Protein AF-A0A965PGF6-F1 (afdb_monomer_lite)

Radius of gyration: 22.25 Å; chains: 1; bounding box: 48×24×61 Å

Structure (mmCIF, N/CA/C/O backbone):
data_AF-A0A965PGF6-F1
#
_entry.id   AF-A0A965PGF6-F1
#
loop_
_atom_site.group_PDB
_atom_site.id
_atom_site.type_symbol
_atom_site.label_atom_id
_atom_site.label_alt_id
_atom_site.label_comp_id
_atom_site.label_asym_id
_atom_site.label_entity_id
_atom_site.label_seq_id
_atom_site.pdbx_PDB_ins_code
_atom_site.Cartn_x
_atom_site.Cartn_y
_atom_site.Cartn_z
_atom_site.occupancy
_atom_site.B_iso_or_equiv
_atom_site.auth_seq_id
_atom_site.auth_comp_id
_atom_site.auth_asym_id
_atom_site.auth_atom_id
_atom_site.pdbx_PDB_model_num
ATOM 1 N N . MET A 1 1 ? 31.268 -11.606 -33.520 1.00 50.69 1 MET A N 1
ATOM 2 C CA . MET A 1 1 ? 31.196 -11.382 -32.056 1.00 50.69 1 MET A CA 1
ATOM 3 C C . MET A 1 1 ? 29.767 -10.968 -31.640 1.00 50.69 1 MET A C 1
ATOM 5 O O . MET A 1 1 ? 29.591 -9.935 -31.020 1.00 50.69 1 MET A O 1
ATOM 9 N N . LEU A 1 2 ? 28.729 -11.760 -31.969 1.00 56.94 2 LEU A N 1
ATOM 10 C CA . LEU A 1 2 ? 27.308 -11.325 -31.970 1.00 56.94 2 LEU A CA 1
ATOM 11 C C . LEU A 1 2 ? 26.363 -12.212 -31.118 1.00 56.94 2 LEU A C 1
ATOM 13 O O . LEU A 1 2 ? 25.246 -12.505 -31.520 1.00 56.94 2 LEU A O 1
ATOM 17 N N . ARG A 1 3 ? 26.794 -12.692 -29.942 1.00 54.09 3 ARG A N 1
ATOM 18 C CA . ARG A 1 3 ? 25.999 -13.663 -29.147 1.00 54.09 3 ARG A CA 1
ATOM 19 C C . ARG A 1 3 ? 25.559 -13.202 -27.751 1.00 54.09 3 ARG A C 1
ATOM 21 O O . ARG A 1 3 ? 25.037 -14.017 -27.003 1.00 54.09 3 ARG A O 1
ATOM 28 N N . ARG A 1 4 ? 25.761 -11.930 -27.374 1.00 56.44 4 ARG A N 1
ATOM 29 C CA . ARG A 1 4 ? 25.425 -11.433 -26.017 1.00 56.44 4 ARG A CA 1
ATOM 30 C C . ARG A 1 4 ? 24.123 -10.630 -25.905 1.00 56.44 4 ARG A C 1
ATOM 32 O O . ARG A 1 4 ? 23.695 -10.379 -24.785 1.00 56.44 4 ARG A O 1
ATOM 39 N N . THR A 1 5 ? 23.490 -10.238 -27.009 1.00 57.66 5 THR A N 1
ATOM 40 C CA . THR A 1 5 ? 22.306 -9.357 -26.960 1.00 57.66 5 THR A CA 1
ATOM 41 C C . THR A 1 5 ? 21.043 -10.098 -26.507 1.00 57.66 5 THR A C 1
ATOM 43 O O . THR A 1 5 ? 20.312 -9.590 -25.665 1.00 57.66 5 THR A O 1
ATOM 46 N N . GLY A 1 6 ? 20.829 -11.342 -26.961 1.00 57.75 6 GLY A N 1
ATOM 47 C CA . GLY A 1 6 ? 19.637 -12.128 -26.600 1.00 57.75 6 GLY A CA 1
ATOM 48 C C . GLY A 1 6 ? 19.513 -12.438 -25.102 1.00 57.75 6 GLY A C 1
ATOM 49 O O . GLY A 1 6 ? 18.427 -12.340 -24.544 1.00 57.75 6 GLY A O 1
ATOM 50 N N . ALA A 1 7 ? 20.632 -12.716 -24.424 1.00 58.22 7 ALA A N 1
ATOM 51 C CA . ALA A 1 7 ? 20.630 -13.002 -22.987 1.00 58.22 7 ALA A CA 1
ATOM 52 C C . ALA A 1 7 ? 20.317 -11.763 -22.128 1.00 58.22 7 ALA A C 1
ATOM 54 O O . ALA A 1 7 ? 19.744 -11.894 -21.049 1.00 58.22 7 ALA A O 1
ATOM 55 N N . LYS A 1 8 ? 20.671 -10.552 -22.587 1.00 58.78 8 LYS A N 1
ATOM 56 C CA . LYS A 1 8 ? 20.321 -9.312 -21.875 1.00 58.78 8 LYS A CA 1
ATOM 57 C C . LYS A 1 8 ? 18.818 -9.032 -21.930 1.00 58.78 8 LYS A C 1
ATOM 59 O O . LYS A 1 8 ? 18.239 -8.715 -20.900 1.00 58.78 8 LYS A O 1
ATOM 64 N N . LEU A 1 9 ? 18.194 -9.237 -23.093 1.00 57.91 9 LEU A N 1
ATOM 65 C CA . LEU A 1 9 ? 16.751 -9.043 -23.275 1.00 57.91 9 LEU A CA 1
ATOM 66 C C . LEU A 1 9 ? 15.924 -9.995 -22.395 1.00 57.91 9 LEU A C 1
ATOM 68 O O . LEU A 1 9 ? 14.908 -9.589 -21.841 1.00 57.91 9 LEU A O 1
ATOM 72 N N . GLU A 1 10 ? 16.376 -11.240 -22.213 1.00 66.50 10 GLU A N 1
ATOM 73 C CA . GLU A 1 10 ? 15.731 -12.202 -21.307 1.00 66.50 10 GLU A CA 1
ATOM 74 C C . GLU A 1 10 ? 15.816 -11.761 -19.833 1.00 66.50 10 GLU A C 1
ATOM 76 O O . GLU A 1 10 ? 14.823 -11.820 -19.105 1.00 66.50 10 GLU A O 1
ATOM 81 N N . ASN A 1 11 ? 16.976 -11.248 -19.404 1.00 71.25 11 ASN A N 1
ATOM 82 C CA . ASN A 1 11 ? 17.161 -10.736 -18.044 1.00 71.25 11 ASN A CA 1
ATOM 83 C C . ASN A 1 11 ? 16.325 -9.474 -17.780 1.00 71.25 11 ASN A C 1
ATOM 85 O O . ASN A 1 11 ? 15.702 -9.370 -16.723 1.00 71.25 11 ASN A O 1
ATOM 89 N N . ASP A 1 12 ? 16.250 -8.546 -18.737 1.00 70.94 12 ASP A N 1
ATOM 90 C CA . ASP A 1 12 ? 15.410 -7.350 -18.609 1.00 70.94 12 ASP A CA 1
ATOM 91 C C . ASP A 1 12 ? 13.916 -7.702 -18.556 1.00 70.94 12 ASP A C 1
ATOM 93 O O . ASP A 1 12 ? 13.172 -7.118 -17.767 1.00 70.94 12 ASP A O 1
ATOM 97 N N . GLN A 1 13 ? 13.467 -8.713 -19.310 1.00 70.38 13 GLN A N 1
ATOM 98 C CA . GLN A 1 13 ? 12.089 -9.204 -19.216 1.00 70.38 13 GLN A CA 1
ATOM 99 C C . GLN A 1 13 ? 11.777 -9.849 -17.858 1.00 70.38 13 GLN A C 1
ATOM 101 O O . GLN A 1 13 ? 10.691 -9.622 -17.315 1.00 70.38 13 GLN A O 1
ATOM 106 N N . LEU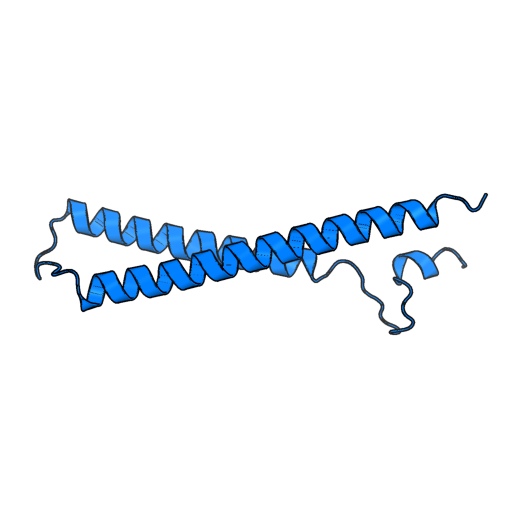 A 1 14 ? 12.704 -10.629 -17.286 1.00 76.50 14 LEU A N 1
ATOM 107 C CA . LEU A 1 14 ? 12.548 -11.182 -15.934 1.00 76.50 14 LEU A CA 1
ATOM 108 C C . LEU A 1 14 ? 12.460 -10.069 -14.884 1.00 76.50 14 LEU A C 1
ATOM 110 O O . LEU A 1 14 ? 11.555 -10.081 -14.047 1.00 76.50 14 LEU A O 1
ATOM 114 N N . HIS A 1 15 ? 13.362 -9.087 -14.955 1.00 77.00 15 HIS A N 1
ATOM 115 C CA . HIS A 1 15 ? 13.365 -7.939 -14.051 1.00 77.00 15 HIS A CA 1
ATOM 116 C C . HIS A 1 15 ? 12.075 -7.116 -14.162 1.00 77.00 15 HIS A C 1
ATOM 118 O O . HIS A 1 15 ? 11.478 -6.783 -13.137 1.00 77.00 15 HIS A O 1
ATOM 124 N N . ALA A 1 16 ? 11.591 -6.853 -15.379 1.00 80.06 16 ALA A N 1
ATOM 125 C CA . AL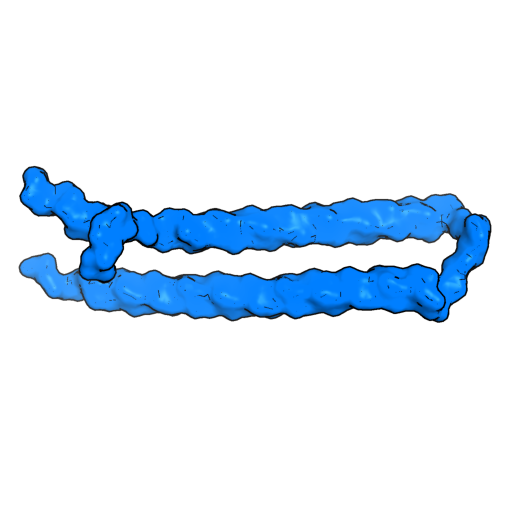A A 1 16 ? 10.345 -6.124 -15.601 1.00 80.06 16 ALA A CA 1
ATOM 126 C C . ALA A 1 16 ? 9.135 -6.844 -14.981 1.00 80.06 16 ALA A C 1
ATOM 128 O O . ALA A 1 16 ? 8.345 -6.230 -14.264 1.00 80.06 16 ALA A O 1
ATOM 129 N N . ARG A 1 17 ? 9.008 -8.163 -15.186 1.00 82.44 17 ARG A N 1
ATOM 130 C CA . ARG A 1 17 ? 7.913 -8.959 -14.598 1.00 82.44 17 ARG A CA 1
ATOM 131 C C . ARG A 1 17 ? 7.977 -8.998 -13.073 1.00 82.44 17 ARG A C 1
ATOM 133 O O . ARG A 1 17 ? 6.930 -8.944 -12.426 1.00 82.44 17 ARG A O 1
ATOM 140 N N . LEU A 1 18 ? 9.179 -9.057 -12.499 1.00 83.81 18 LEU A N 1
ATOM 141 C CA . LEU A 1 18 ? 9.377 -9.014 -11.051 1.00 83.81 18 LEU A CA 1
ATOM 142 C C . LEU A 1 18 ? 8.886 -7.682 -10.469 1.00 83.81 18 LEU A C 1
ATOM 144 O O . LEU A 1 18 ? 8.085 -7.678 -9.538 1.00 83.81 18 LEU A O 1
ATOM 148 N N . ILE A 1 19 ? 9.305 -6.559 -11.054 1.00 80.56 19 ILE A N 1
ATOM 149 C CA . ILE A 1 19 ? 8.920 -5.214 -10.601 1.00 80.56 19 ILE A CA 1
ATOM 150 C C . ILE A 1 19 ? 7.411 -4.990 -10.722 1.00 80.56 19 ILE A C 1
ATOM 152 O O . ILE A 1 19 ? 6.798 -4.464 -9.796 1.00 80.56 19 ILE A O 1
ATOM 156 N N . VAL A 1 20 ? 6.797 -5.425 -11.825 1.00 82.44 20 VAL A N 1
ATOM 157 C CA . VAL A 1 20 ? 5.341 -5.326 -12.014 1.00 82.44 20 VAL A CA 1
ATOM 158 C C . VAL A 1 20 ? 4.597 -6.166 -10.974 1.00 82.44 20 VAL A C 1
ATOM 160 O O . VAL A 1 20 ? 3.644 -5.682 -10.367 1.00 82.44 20 VAL A O 1
ATOM 163 N N . SER A 1 21 ? 5.059 -7.391 -10.705 1.00 83.69 21 SER A N 1
ATOM 164 C CA . SER A 1 21 ? 4.454 -8.266 -9.689 1.00 83.69 21 SER A CA 1
ATOM 165 C C . SER A 1 21 ? 4.547 -7.659 -8.286 1.00 83.69 21 SER A C 1
ATOM 167 O O . SER A 1 21 ? 3.561 -7.647 -7.549 1.00 83.69 21 SER A O 1
ATOM 169 N N . VAL A 1 22 ? 5.706 -7.093 -7.931 1.00 84.06 22 VAL A N 1
ATOM 170 C CA . VAL A 1 22 ? 5.907 -6.388 -6.656 1.00 84.06 22 VAL A CA 1
ATOM 171 C C . VAL A 1 22 ? 5.015 -5.149 -6.577 1.00 84.06 22 VAL A C 1
ATOM 173 O O . VAL A 1 22 ? 4.367 -4.937 -5.556 1.00 84.06 22 VAL A O 1
ATOM 176 N N . GLY A 1 23 ? 4.907 -4.371 -7.657 1.00 83.50 23 GLY A N 1
ATOM 177 C CA . GLY A 1 23 ? 4.023 -3.208 -7.724 1.00 83.50 23 GLY A CA 1
ATOM 178 C C . GLY A 1 23 ? 2.553 -3.564 -7.482 1.00 83.50 23 GLY A C 1
ATOM 179 O O . GLY A 1 23 ? 1.886 -2.892 -6.700 1.00 83.50 23 GLY A O 1
ATOM 180 N N . ILE A 1 24 ? 2.061 -4.653 -8.081 1.00 85.88 24 ILE A N 1
ATOM 181 C CA . ILE A 1 24 ? 0.676 -5.120 -7.902 1.00 85.88 24 ILE A CA 1
ATOM 182 C C . ILE A 1 24 ? 0.421 -5.562 -6.455 1.00 85.88 24 ILE A C 1
ATOM 184 O O . ILE A 1 24 ? -0.540 -5.102 -5.840 1.00 85.88 24 ILE A O 1
ATOM 188 N N . ILE A 1 25 ? 1.280 -6.416 -5.886 1.00 87.88 25 ILE A N 1
ATOM 189 C CA . ILE A 1 25 ? 1.126 -6.906 -4.501 1.00 87.88 25 ILE A CA 1
ATOM 190 C C . ILE A 1 25 ? 1.137 -5.740 -3.508 1.00 87.88 25 ILE A C 1
ATOM 192 O O . ILE A 1 25 ? 0.368 -5.713 -2.544 1.00 87.88 25 ILE A O 1
ATOM 196 N N . MET A 1 26 ? 1.982 -4.748 -3.760 1.00 81.81 26 MET A N 1
ATOM 197 C CA . MET A 1 26 ? 2.112 -3.592 -2.890 1.00 81.81 26 MET A CA 1
ATOM 198 C C . MET A 1 26 ? 0.951 -2.603 -3.041 1.00 81.81 26 MET A C 1
ATOM 200 O O . MET A 1 26 ? 0.484 -2.070 -2.038 1.00 81.81 26 MET A O 1
ATOM 204 N N . ALA A 1 27 ? 0.413 -2.419 -4.252 1.00 83.69 27 ALA A N 1
ATOM 205 C CA . ALA A 1 27 ? -0.813 -1.650 -4.468 1.00 83.69 27 ALA A CA 1
ATOM 206 C C . ALA A 1 27 ? -2.018 -2.289 -3.758 1.00 83.69 27 ALA A C 1
ATOM 208 O O . ALA A 1 27 ? -2.807 -1.588 -3.126 1.00 83.69 27 ALA A O 1
ATOM 209 N N . VAL A 1 28 ? -2.129 -3.622 -3.800 1.00 90.06 28 VAL A N 1
ATOM 210 C CA . VAL A 1 28 ? -3.158 -4.367 -3.056 1.00 90.06 28 VAL A CA 1
ATOM 211 C C . VAL A 1 28 ? -2.966 -4.202 -1.549 1.00 90.06 28 VAL A C 1
ATOM 213 O O . VAL A 1 28 ? -3.926 -3.902 -0.845 1.00 90.06 28 VAL A O 1
ATOM 216 N N . THR A 1 29 ? -1.732 -4.325 -1.053 1.00 86.62 29 THR A N 1
ATOM 217 C CA . THR A 1 29 ? -1.408 -4.106 0.368 1.00 86.62 29 THR A CA 1
ATOM 218 C C . THR A 1 29 ? -1.801 -2.700 0.822 1.00 86.62 29 THR A C 1
ATOM 220 O O . THR A 1 29 ? -2.425 -2.547 1.869 1.00 86.62 29 THR A O 1
ATOM 223 N N . PHE A 1 30 ? -1.507 -1.677 0.015 1.00 83.50 30 PHE A N 1
ATOM 224 C CA . PHE A 1 30 ? -1.889 -0.297 0.306 1.00 83.50 30 PHE A CA 1
ATOM 225 C C . PHE A 1 30 ? -3.411 -0.100 0.301 1.00 83.50 30 PHE A C 1
ATOM 227 O O . PHE A 1 30 ? -3.955 0.510 1.218 1.00 83.50 30 PHE A O 1
ATOM 234 N N . ALA A 1 31 ? -4.123 -0.662 -0.679 1.00 87.56 31 ALA A N 1
ATOM 235 C CA . ALA A 1 31 ? -5.582 -0.588 -0.727 1.00 87.56 31 ALA A CA 1
ATOM 236 C C . ALA A 1 31 ? -6.229 -1.253 0.500 1.00 87.56 31 ALA A C 1
ATOM 238 O O . ALA A 1 31 ? -7.113 -0.667 1.124 1.00 87.56 31 ALA A O 1
ATOM 239 N N . ILE A 1 32 ? -5.748 -2.439 0.891 1.00 90.12 32 ILE A N 1
ATOM 240 C CA . ILE A 1 32 ? -6.193 -3.133 2.108 1.00 90.12 32 ILE A CA 1
ATOM 241 C C . ILE A 1 32 ? -5.878 -2.295 3.349 1.00 90.12 32 ILE A C 1
ATOM 243 O O . ILE A 1 32 ? -6.713 -2.212 4.243 1.00 90.12 32 ILE A O 1
ATOM 247 N N . MET A 1 33 ? -4.717 -1.640 3.399 1.00 86.19 33 MET A N 1
ATOM 248 C CA . MET A 1 33 ? -4.346 -0.763 4.507 1.00 86.19 33 MET A CA 1
ATOM 249 C C . MET A 1 33 ? -5.302 0.427 4.642 1.00 86.19 33 MET A C 1
ATOM 251 O O . MET A 1 33 ? -5.803 0.676 5.734 1.00 86.19 33 MET A O 1
ATOM 255 N N . VAL A 1 34 ? -5.601 1.133 3.547 1.00 84.88 34 VAL A N 1
ATOM 256 C CA . VAL A 1 34 ? -6.534 2.273 3.551 1.00 84.88 34 VAL A CA 1
ATOM 257 C C . VAL A 1 34 ? -7.933 1.825 3.968 1.00 84.88 34 VAL A C 1
ATOM 259 O O . VAL A 1 34 ? -8.549 2.452 4.827 1.00 84.88 34 VAL A O 1
ATOM 262 N N . VAL A 1 35 ? -8.424 0.713 3.416 1.00 89.06 35 VAL A N 1
ATOM 263 C CA . VAL A 1 35 ? -9.725 0.147 3.799 1.00 89.06 35 VAL A CA 1
ATOM 264 C C . VAL A 1 35 ? -9.722 -0.303 5.260 1.00 89.06 35 VAL A C 1
ATOM 266 O O . VAL A 1 35 ? -10.699 -0.061 5.957 1.00 89.06 35 VAL A O 1
ATOM 269 N N . GLY A 1 36 ? -8.633 -0.897 5.752 1.00 87.00 36 GLY A N 1
ATOM 270 C CA . GLY A 1 36 ? -8.476 -1.311 7.146 1.00 87.00 36 GLY A CA 1
ATOM 271 C C . GLY A 1 36 ? -8.465 -0.133 8.119 1.00 87.00 36 GLY A C 1
ATOM 272 O O . GLY A 1 36 ? -9.106 -0.206 9.163 1.00 87.00 36 GLY A O 1
ATOM 273 N N . LEU A 1 37 ? -7.813 0.976 7.758 1.00 80.75 37 LEU A N 1
ATOM 274 C CA . LEU A 1 37 ? -7.836 2.216 8.538 1.00 80.75 37 LEU A CA 1
ATOM 275 C C . LEU A 1 37 ? -9.230 2.856 8.539 1.00 80.75 37 LEU A C 1
ATOM 277 O O . LEU A 1 37 ? -9.730 3.224 9.600 1.00 80.75 37 LEU A O 1
ATOM 281 N N . LEU A 1 38 ? -9.889 2.941 7.378 1.00 85.69 38 LEU A N 1
ATOM 282 C CA . LEU A 1 38 ? -11.260 3.454 7.274 1.00 85.69 38 LEU A CA 1
ATOM 283 C C . LEU A 1 38 ? -12.252 2.582 8.044 1.00 85.69 38 LEU A C 1
ATOM 285 O O . LEU A 1 38 ? -13.108 3.105 8.750 1.00 85.69 38 LEU A O 1
ATOM 289 N N . TYR A 1 39 ? -12.121 1.260 7.945 1.00 86.12 39 TYR A N 1
ATOM 290 C CA . TYR A 1 39 ? -12.931 0.310 8.698 1.00 86.12 39 TYR A CA 1
ATOM 291 C C . TYR A 1 39 ? -12.675 0.434 10.203 1.00 86.12 39 TYR A C 1
ATOM 293 O O . TYR A 1 39 ? -13.624 0.457 10.982 1.00 86.12 39 TYR A O 1
ATOM 301 N N . GLY A 1 40 ? -11.410 0.584 10.605 1.00 81.44 40 GLY A N 1
ATOM 302 C CA . GLY A 1 40 ? -11.019 0.884 11.977 1.00 81.44 40 GLY A CA 1
ATOM 303 C C . GLY A 1 40 ? -11.729 2.129 12.501 1.00 81.44 40 GLY A C 1
ATOM 304 O O . GLY A 1 40 ? -12.411 2.062 13.510 1.00 81.44 40 GLY A O 1
ATOM 305 N N . MET A 1 41 ? -11.668 3.249 11.785 1.00 74.19 41 MET A N 1
ATOM 306 C CA . MET A 1 41 ? -12.309 4.480 12.261 1.00 74.19 41 MET A CA 1
ATOM 307 C C . MET A 1 41 ? -13.844 4.464 12.187 1.00 74.19 41 MET A C 1
ATOM 309 O O . MET A 1 41 ? -14.487 5.128 12.995 1.00 74.19 41 MET A O 1
ATOM 313 N N . LEU A 1 42 ? -14.443 3.746 11.230 1.00 83.94 42 LEU A N 1
ATOM 314 C CA . LEU A 1 42 ? -15.903 3.710 11.055 1.00 83.94 42 LEU A CA 1
ATOM 315 C C . LEU A 1 42 ? -16.610 2.683 11.947 1.00 83.94 42 LEU A C 1
ATOM 317 O O . LEU A 1 42 ? -17.756 2.913 12.326 1.00 83.94 42 LEU A O 1
ATOM 321 N N . PHE A 1 43 ? -15.968 1.553 12.251 1.00 80.88 43 PHE A N 1
ATOM 322 C CA . PHE A 1 43 ? -16.609 0.418 12.926 1.00 80.88 43 PHE A CA 1
ATOM 323 C C . PHE A 1 43 ? -15.908 -0.025 14.212 1.00 80.88 43 PHE A C 1
ATOM 325 O O . PHE A 1 43 ? -16.517 -0.750 15.000 1.00 80.88 43 PHE A O 1
ATOM 332 N N . VAL A 1 44 ? -14.661 0.390 14.462 1.00 82.06 44 VAL A N 1
ATOM 333 C CA . VAL A 1 44 ? -14.018 0.171 15.763 1.00 82.06 44 VAL A CA 1
ATOM 334 C C . VAL A 1 44 ? -14.292 1.389 16.632 1.00 82.06 44 VAL A C 1
ATOM 336 O O . VAL A 1 44 ? -13.851 2.497 16.344 1.00 82.06 44 VAL A O 1
ATOM 339 N N . ASN A 1 45 ? -15.033 1.173 17.719 1.00 65.00 45 ASN A N 1
ATOM 340 C CA . ASN A 1 45 ? -15.278 2.191 18.732 1.00 65.00 45 ASN A CA 1
ATOM 341 C C . ASN A 1 45 ? -13.950 2.605 19.380 1.00 65.00 45 ASN A C 1
ATOM 343 O O . ASN A 1 45 ? -13.489 1.976 20.332 1.00 65.00 45 ASN A O 1
ATOM 347 N N . MET A 1 46 ? -13.347 3.681 18.879 1.00 64.25 46 MET A N 1
ATOM 348 C CA . MET A 1 46 ? -12.318 4.397 19.619 1.00 64.25 46 MET A CA 1
ATOM 349 C C . MET A 1 46 ? -13.006 5.247 20.699 1.00 64.25 46 MET A C 1
ATOM 351 O O . MET A 1 46 ? -13.910 6.022 20.375 1.00 64.25 46 MET A O 1
ATOM 355 N N . PRO A 1 47 ? -12.645 5.097 21.986 1.00 74.81 47 PRO A N 1
ATOM 356 C CA . PRO A 1 47 ? -13.119 6.004 23.025 1.00 74.81 47 PRO A CA 1
ATOM 357 C C . PRO A 1 47 ? -12.676 7.439 22.697 1.00 74.81 47 PRO A C 1
ATOM 359 O O . PRO A 1 47 ? -11.575 7.649 22.195 1.00 74.81 47 PRO A O 1
ATOM 362 N N . ALA A 1 48 ? -13.536 8.427 22.972 1.00 71.31 48 ALA A N 1
ATOM 363 C CA . ALA A 1 48 ? -13.256 9.840 22.679 1.00 71.31 48 ALA A CA 1
ATOM 364 C C . ALA A 1 48 ? -12.014 10.370 23.423 1.00 71.31 48 ALA A C 1
ATOM 366 O O . ALA A 1 48 ? -11.343 11.279 22.940 1.00 71.31 48 ALA A O 1
ATOM 367 N N . GLU A 1 49 ? -11.692 9.764 24.568 1.00 73.06 49 GLU A N 1
ATOM 368 C CA . GLU A 1 49 ? -10.415 9.925 25.257 1.00 73.06 49 GLU A CA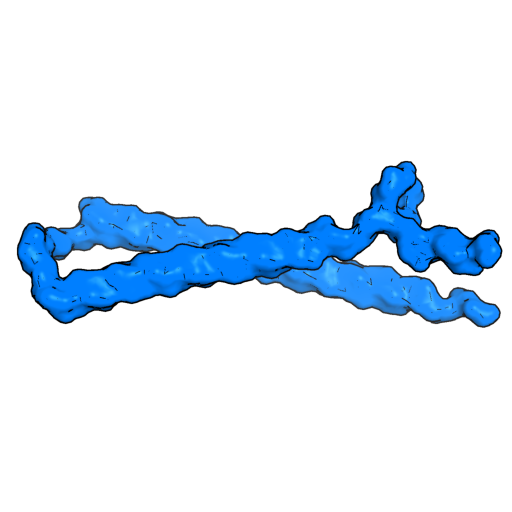 1
ATOM 369 C C . GLU A 1 49 ? -9.568 8.672 25.028 1.00 73.06 49 GLU A C 1
ATOM 371 O O . GLU A 1 49 ? -9.758 7.632 25.662 1.00 73.06 49 GLU A O 1
ATOM 376 N N . LEU A 1 50 ? -8.643 8.768 24.077 1.00 69.06 50 LEU A N 1
ATOM 377 C CA . LEU A 1 50 ? -7.639 7.741 23.841 1.00 69.06 50 LEU A CA 1
ATOM 378 C C . LEU A 1 50 ? -6.586 7.816 24.955 1.00 69.06 50 LEU A C 1
ATOM 380 O O . LEU A 1 50 ? -6.183 8.914 25.348 1.00 69.06 50 LEU A O 1
ATOM 384 N N . SER A 1 51 ? -6.114 6.673 25.466 1.00 79.25 51 SER A N 1
ATOM 385 C CA . SER A 1 51 ? -5.043 6.714 26.464 1.00 79.25 51 SER A CA 1
ATOM 386 C C . SER A 1 51 ? -3.783 7.362 25.851 1.00 79.25 51 SER A C 1
ATOM 388 O O . SER A 1 51 ? -3.541 7.212 24.647 1.00 79.25 51 SER A O 1
ATOM 390 N N . PRO A 1 52 ? -2.947 8.068 26.639 1.00 78.12 52 PRO A N 1
ATOM 391 C CA . PRO A 1 52 ? -1.735 8.718 26.121 1.00 78.12 52 PRO A CA 1
ATOM 392 C C . PRO A 1 52 ? -0.788 7.753 25.384 1.00 78.12 52 PRO A C 1
ATOM 394 O O . PRO A 1 52 ? -0.059 8.147 24.470 1.00 78.12 52 PRO A O 1
ATOM 397 N N . LEU A 1 53 ? -0.815 6.476 25.773 1.00 77.81 53 LEU A N 1
ATOM 398 C CA . LEU A 1 53 ? -0.050 5.407 25.142 1.00 77.81 53 LEU A CA 1
ATOM 399 C C . LEU A 1 53 ? -0.652 4.997 23.789 1.00 77.81 53 LEU A C 1
ATOM 401 O O . LEU A 1 53 ? 0.080 4.874 22.809 1.00 77.81 53 LEU A O 1
ATOM 405 N N . ASP A 1 54 ? -1.972 4.845 23.715 1.00 81.12 54 ASP A N 1
ATOM 406 C CA . ASP A 1 54 ? -2.659 4.410 22.494 1.00 81.12 54 ASP A CA 1
ATOM 407 C C . ASP A 1 54 ? -2.579 5.470 21.386 1.00 81.12 54 ASP A C 1
ATOM 409 O O . ASP A 1 54 ? -2.355 5.134 20.222 1.00 81.12 54 ASP A O 1
ATOM 413 N N . GLY A 1 55 ? -2.670 6.759 21.738 1.00 81.19 55 GLY A N 1
ATOM 414 C CA . GLY A 1 55 ? -2.514 7.859 20.776 1.00 81.19 55 GLY A CA 1
ATOM 415 C C . GLY A 1 55 ? -1.132 7.909 20.136 1.00 81.19 55 GLY A C 1
ATOM 416 O O . GLY A 1 55 ? -1.016 8.064 18.921 1.00 81.19 55 GLY A O 1
ATOM 417 N N . SER A 1 56 ? -0.087 7.681 20.931 1.00 85.94 56 SER A N 1
ATOM 418 C CA . SER A 1 56 ? 1.294 7.656 20.436 1.00 85.94 56 SER A CA 1
ATOM 419 C C . SER A 1 56 ? 1.542 6.486 19.474 1.00 85.94 56 SER A C 1
ATOM 421 O O . SER A 1 56 ? 2.288 6.616 18.505 1.00 85.94 56 SER A O 1
ATOM 423 N N . ILE A 1 57 ? 0.899 5.338 19.714 1.00 80.88 57 ILE A N 1
ATOM 424 C CA . ILE A 1 57 ? 1.002 4.163 18.841 1.00 80.88 57 ILE A CA 1
ATOM 425 C C . ILE A 1 57 ? 0.277 4.410 17.516 1.00 80.88 57 ILE A C 1
ATOM 427 O O . ILE A 1 57 ? 0.824 4.089 16.463 1.00 80.88 57 ILE A O 1
ATOM 431 N N . VAL A 1 58 ? -0.919 5.002 17.538 1.00 82.62 58 VAL A N 1
ATOM 432 C CA . VAL A 1 58 ? -1.669 5.3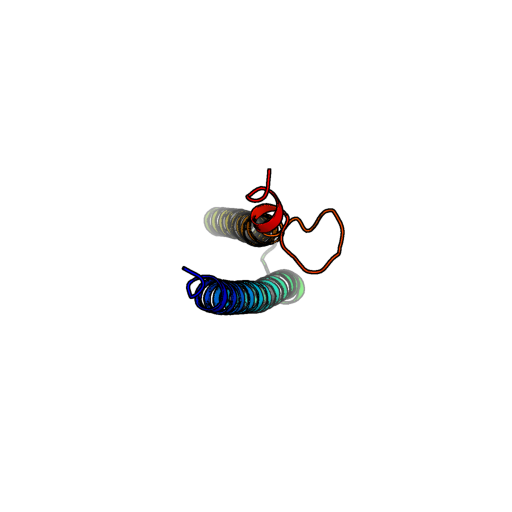21 16.310 1.00 82.62 58 VAL A CA 1
ATOM 433 C C . VAL A 1 58 ? -0.906 6.319 15.438 1.00 82.62 58 VAL A C 1
ATOM 435 O O . VAL A 1 58 ? -0.822 6.128 14.225 1.00 82.62 58 VAL A O 1
ATOM 438 N N . ASP A 1 59 ? -0.295 7.338 16.041 1.00 85.62 59 ASP A N 1
ATOM 439 C CA . ASP A 1 59 ? 0.473 8.345 15.304 1.00 85.62 59 ASP A CA 1
ATOM 440 C C . ASP A 1 59 ? 1.757 7.754 14.687 1.00 85.62 59 ASP A C 1
ATOM 442 O O . ASP A 1 59 ? 2.103 8.020 13.529 1.00 85.62 59 ASP A O 1
ATOM 446 N N . LEU A 1 60 ? 2.411 6.834 15.407 1.00 89.75 60 LEU A N 1
ATOM 447 C CA . LEU A 1 60 ? 3.526 6.052 14.874 1.00 89.75 60 LEU A CA 1
ATOM 448 C C . LEU A 1 60 ? 3.084 5.145 13.716 1.00 89.75 60 LEU A C 1
ATOM 450 O O . LEU A 1 60 ? 3.743 5.132 12.677 1.00 89.75 60 LEU A O 1
ATOM 454 N N . LEU A 1 61 ? 1.970 4.416 13.866 1.00 86.06 61 LEU A N 1
ATOM 455 C CA . LEU A 1 61 ? 1.405 3.546 12.825 1.00 86.06 61 LEU A CA 1
ATOM 456 C C . LEU A 1 61 ? 1.031 4.340 11.562 1.00 86.06 61 LEU A C 1
ATOM 458 O O . LEU A 1 61 ? 1.301 3.900 10.442 1.00 86.06 61 LEU A O 1
ATOM 462 N N . SER A 1 62 ? 0.461 5.532 11.732 1.00 84.75 62 SER A N 1
ATOM 463 C CA . SER A 1 62 ? 0.166 6.451 10.633 1.00 84.75 62 SER A CA 1
ATOM 464 C C . SER A 1 62 ? 1.453 6.921 9.945 1.00 84.75 62 SER A C 1
ATOM 466 O O . SER A 1 62 ? 1.583 6.824 8.724 1.00 84.75 62 SER A O 1
ATOM 468 N N . THR A 1 63 ? 2.473 7.313 10.708 1.00 90.06 63 THR A N 1
ATOM 469 C CA . THR A 1 63 ? 3.763 7.758 10.156 1.00 90.06 63 THR A CA 1
ATOM 470 C C . THR A 1 63 ? 4.466 6.661 9.350 1.00 90.06 63 THR A C 1
ATOM 472 O O . THR A 1 63 ? 4.894 6.900 8.217 1.00 90.06 63 THR A O 1
ATOM 475 N N . ILE A 1 64 ? 4.546 5.434 9.879 1.00 88.44 64 ILE A N 1
ATOM 476 C CA . ILE A 1 64 ? 5.154 4.312 9.146 1.00 88.44 64 ILE A CA 1
ATOM 477 C C . ILE A 1 64 ? 4.340 3.934 7.901 1.00 88.44 64 ILE A C 1
ATOM 479 O O . ILE A 1 64 ? 4.927 3.507 6.910 1.00 88.44 64 ILE A O 1
ATOM 483 N N . SER A 1 65 ? 3.014 4.133 7.911 1.00 86.00 65 SER A N 1
ATOM 484 C CA . SER A 1 65 ? 2.152 3.887 6.748 1.00 86.00 65 SER A CA 1
ATOM 485 C C . SER A 1 65 ? 2.459 4.828 5.584 1.00 86.00 65 SER A C 1
ATOM 487 O O . SER A 1 65 ? 2.628 4.391 4.441 1.00 86.00 65 SER A O 1
ATOM 489 N N . VAL A 1 66 ? 2.610 6.121 5.882 1.00 86.25 66 VAL A N 1
ATOM 490 C CA . VAL A 1 66 ? 2.950 7.152 4.899 1.00 86.25 66 VAL A CA 1
ATOM 491 C C . VAL A 1 66 ? 4.369 6.929 4.385 1.00 86.25 66 VAL A C 1
ATOM 493 O O . VAL A 1 66 ? 4.601 6.989 3.178 1.00 86.25 66 VAL A O 1
ATOM 496 N N . PHE A 1 67 ? 5.305 6.587 5.275 1.00 88.69 67 PHE A N 1
ATOM 497 C CA . PHE A 1 67 ? 6.676 6.255 4.896 1.00 88.69 67 PHE A CA 1
ATOM 498 C C . PHE A 1 67 ? 6.745 5.039 3.960 1.00 88.69 67 PHE A C 1
ATOM 500 O O . PHE A 1 67 ? 7.394 5.106 2.915 1.00 88.69 67 PHE A O 1
ATOM 507 N N . LEU A 1 68 ? 6.036 3.953 4.284 1.00 84.69 68 LEU A N 1
ATOM 508 C CA . LEU A 1 68 ? 5.982 2.742 3.461 1.00 84.69 68 LEU A CA 1
ATOM 509 C C . LEU A 1 68 ? 5.396 3.032 2.071 1.00 84.69 68 LEU A C 1
ATOM 511 O O . LEU A 1 68 ? 5.937 2.587 1.059 1.00 84.69 68 LEU A O 1
ATOM 515 N N . THR A 1 69 ? 4.336 3.839 2.015 1.00 85.00 69 THR A N 1
ATOM 516 C CA . THR A 1 69 ? 3.714 4.284 0.758 1.00 85.00 69 THR A CA 1
ATOM 517 C C . THR A 1 69 ? 4.670 5.152 -0.069 1.00 85.00 69 THR A C 1
ATOM 519 O O . THR A 1 69 ? 4.773 4.989 -1.287 1.00 85.00 69 THR A O 1
ATOM 522 N N . GLY A 1 70 ? 5.427 6.040 0.585 1.00 84.69 70 GLY A N 1
ATOM 523 C CA . GLY A 1 70 ? 6.454 6.870 -0.049 1.00 84.69 70 GLY A CA 1
ATOM 524 C C . GLY A 1 70 ? 7.604 6.049 -0.636 1.00 84.69 70 GLY A C 1
ATOM 525 O O . GLY A 1 70 ? 7.988 6.260 -1.789 1.00 84.69 70 GLY A O 1
ATOM 526 N N . ALA A 1 71 ? 8.104 5.058 0.108 1.00 83.69 71 ALA A N 1
ATOM 527 C CA . ALA A 1 71 ? 9.117 4.122 -0.380 1.00 83.69 71 ALA A CA 1
ATOM 528 C C . ALA A 1 71 ? 8.623 3.332 -1.607 1.00 83.69 71 ALA A C 1
ATOM 530 O O . ALA A 1 71 ? 9.387 3.085 -2.544 1.00 83.69 71 ALA A O 1
ATOM 531 N N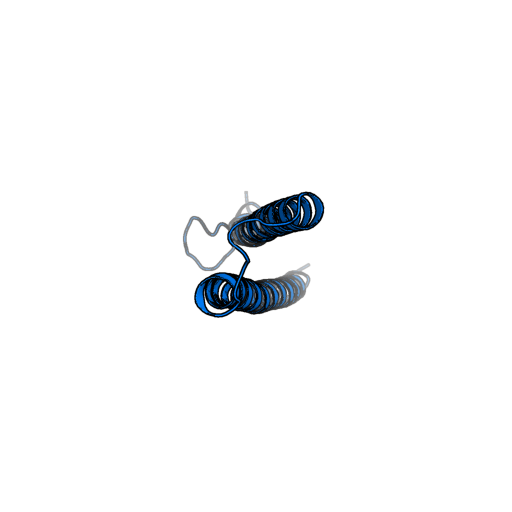 . LEU A 1 72 ? 7.329 3.004 -1.645 1.00 77.62 72 LEU A N 1
ATOM 532 C CA . LEU A 1 72 ? 6.694 2.331 -2.773 1.00 77.62 72 LEU A CA 1
ATOM 533 C C . LEU A 1 72 ? 6.671 3.179 -4.048 1.00 77.62 72 LEU A C 1
ATOM 535 O O . LEU A 1 72 ? 7.041 2.708 -5.125 1.00 77.62 72 LEU A O 1
ATOM 539 N N . SER A 1 73 ? 6.268 4.445 -3.914 1.00 82.25 73 SER A N 1
ATOM 540 C CA . SER A 1 73 ? 6.280 5.418 -5.011 1.00 82.25 73 SER A CA 1
ATOM 541 C C . SER A 1 73 ? 7.697 5.607 -5.568 1.00 82.25 73 SER A C 1
ATOM 543 O O . SER A 1 73 ? 7.896 5.663 -6.787 1.00 82.25 73 SER A O 1
ATOM 545 N N . GLY A 1 74 ? 8.702 5.599 -4.683 1.00 83.12 74 GLY A N 1
ATOM 546 C CA . GLY A 1 74 ? 10.116 5.615 -5.051 1.00 83.12 74 GLY A CA 1
ATOM 547 C C . GLY A 1 74 ? 10.543 4.394 -5.873 1.00 83.12 74 GLY A C 1
ATOM 548 O O . GLY A 1 74 ? 11.162 4.559 -6.923 1.00 83.12 74 GLY A O 1
ATOM 549 N N . LEU A 1 75 ? 10.169 3.179 -5.453 1.00 79.12 75 LEU A N 1
ATOM 550 C CA . LEU A 1 75 ? 10.487 1.939 -6.175 1.00 79.12 75 LEU A CA 1
ATOM 551 C C . LEU A 1 75 ? 9.884 1.928 -7.589 1.00 79.12 75 LEU A C 1
ATOM 553 O O . LEU A 1 75 ? 10.564 1.575 -8.552 1.00 79.12 75 LEU A O 1
ATOM 557 N N . VAL A 1 76 ? 8.615 2.312 -7.729 1.00 75.31 76 VAL A N 1
ATOM 558 C CA . VAL A 1 76 ? 7.936 2.332 -9.035 1.00 75.31 76 VAL A CA 1
ATOM 559 C C . VAL A 1 76 ? 8.565 3.384 -9.954 1.00 75.31 76 VAL A C 1
ATOM 561 O O . VAL A 1 76 ? 8.864 3.091 -11.113 1.00 75.31 76 VAL A O 1
ATOM 564 N N . SER A 1 77 ? 8.856 4.578 -9.429 1.00 75.25 77 SER A N 1
ATOM 565 C CA . SER A 1 77 ? 9.483 5.668 -10.192 1.00 75.25 77 SER A CA 1
ATOM 566 C C . SER A 1 77 ? 10.911 5.335 -10.631 1.00 75.25 77 SER A C 1
ATOM 568 O O . SER A 1 77 ? 11.296 5.638 -11.758 1.00 75.25 77 SER A O 1
ATOM 570 N N . ALA A 1 78 ? 11.690 4.665 -9.777 1.00 70.94 78 ALA A N 1
ATOM 571 C CA . ALA A 1 78 ? 13.058 4.253 -10.092 1.00 70.94 78 ALA A CA 1
ATOM 572 C C . ALA A 1 78 ? 13.120 3.229 -11.237 1.00 70.94 78 ALA A C 1
ATOM 574 O O . ALA A 1 78 ? 14.088 3.205 -11.997 1.00 70.94 78 ALA A O 1
ATOM 575 N N . ASN A 1 79 ? 12.079 2.407 -11.388 1.00 67.44 79 ASN A N 1
ATOM 576 C CA . ASN A 1 79 ? 12.030 1.367 -12.410 1.00 67.44 79 ASN A CA 1
ATOM 577 C C . ASN A 1 79 ? 11.326 1.800 -13.708 1.00 67.44 79 ASN A C 1
ATOM 579 O O . ASN A 1 79 ? 11.590 1.213 -14.751 1.00 67.44 79 ASN A O 1
ATOM 583 N N . GLY A 1 80 ? 10.495 2.850 -13.689 1.00 60.78 80 GLY A N 1
ATOM 584 C CA . GLY A 1 80 ? 9.856 3.409 -14.892 1.00 60.78 80 GLY A CA 1
ATOM 585 C C . GLY A 1 80 ? 10.783 4.229 -15.808 1.00 60.78 80 GLY A C 1
ATOM 586 O O . GLY A 1 80 ? 10.380 4.593 -16.908 1.00 60.78 80 GLY A O 1
ATOM 587 N N . ILE A 1 81 ? 12.013 4.532 -15.372 1.00 55.88 81 ILE A N 1
ATOM 588 C CA . ILE A 1 81 ? 12.981 5.373 -16.111 1.00 55.88 81 ILE A CA 1
ATOM 589 C C . ILE A 1 81 ? 13.999 4.532 -16.908 1.00 55.88 81 ILE A C 1
ATOM 591 O O . ILE A 1 81 ? 14.709 5.059 -17.768 1.00 55.88 81 ILE A O 1
ATOM 595 N N . LYS A 1 82 ? 14.080 3.219 -16.663 1.00 56.31 82 LYS A N 1
ATOM 596 C CA . LYS A 1 82 ? 15.051 2.352 -17.336 1.00 56.31 82 LYS A CA 1
ATOM 597 C C . LYS A 1 82 ? 14.495 1.897 -18.690 1.00 56.31 82 LYS A C 1
ATOM 599 O O . LYS A 1 82 ? 13.618 1.043 -18.741 1.00 56.31 82 LYS A O 1
ATOM 604 N N . GLY A 1 83 ? 14.989 2.508 -19.767 1.00 58.31 83 GLY A N 1
ATOM 605 C CA . GLY A 1 83 ? 14.553 2.246 -21.143 1.00 58.31 83 GLY A CA 1
ATOM 606 C C . GLY A 1 83 ? 13.976 3.483 -21.824 1.00 58.31 83 GLY A C 1
ATOM 607 O O . GLY A 1 83 ? 12.833 3.474 -22.278 1.00 58.31 83 GLY A O 1
ATOM 608 N N . ARG A 1 84 ? 14.749 4.577 -21.885 1.00 56.84 84 ARG A N 1
ATOM 609 C CA . ARG A 1 84 ? 14.420 5.660 -22.817 1.00 56.84 84 ARG A CA 1
ATOM 610 C C . ARG A 1 84 ? 14.681 5.120 -24.220 1.00 56.84 84 ARG A C 1
ATOM 612 O O . ARG A 1 84 ? 15.822 4.907 -24.601 1.00 56.84 84 ARG A O 1
ATOM 619 N N . ASP A 1 85 ? 13.594 4.829 -24.909 1.00 64.12 85 ASP A N 1
ATOM 620 C CA . ASP A 1 85 ? 13.511 4.781 -26.358 1.00 64.12 85 ASP A CA 1
ATOM 621 C C . ASP A 1 85 ? 12.940 6.150 -26.768 1.00 64.12 85 ASP A C 1
ATOM 623 O O . ASP A 1 85 ? 11.723 6.377 -26.745 1.00 64.12 85 ASP A O 1
ATOM 627 N N . LYS A 1 86 ? 13.820 7.141 -26.979 1.00 65.44 86 LYS A N 1
ATOM 628 C CA . LYS A 1 86 ? 13.395 8.512 -27.320 1.00 65.44 86 LYS A CA 1
ATOM 629 C C . LYS A 1 86 ? 12.726 8.565 -28.686 1.00 65.44 86 LYS A C 1
ATOM 631 O O . LYS A 1 86 ? 11.919 9.469 -28.911 1.00 65.44 86 LYS A O 1
ATOM 636 N N . ASN A 1 87 ? 13.086 7.656 -29.586 1.00 67.12 87 ASN A N 1
ATOM 637 C CA . ASN A 1 87 ? 12.653 7.662 -30.978 1.00 67.12 87 ASN A CA 1
ATOM 638 C C . ASN A 1 87 ? 11.477 6.692 -31.249 1.00 67.12 87 ASN A C 1
ATOM 640 O O . ASN A 1 87 ? 10.912 6.717 -32.342 1.00 67.12 87 ASN A O 1
ATOM 644 N N . ARG A 1 88 ? 11.038 5.935 -30.231 1.00 58.31 88 ARG A N 1
ATOM 645 C CA . ARG A 1 88 ? 9.937 4.958 -30.250 1.00 58.31 88 ARG A CA 1
ATOM 646 C C . ARG A 1 88 ? 10.100 3.869 -31.313 1.00 58.31 88 ARG A C 1
ATOM 648 O O . ARG A 1 88 ? 9.098 3.379 -31.840 1.00 58.31 88 ARG A O 1
ATOM 655 N N . ASN A 1 89 ? 11.329 3.506 -31.666 1.00 70.50 89 ASN A N 1
ATOM 656 C CA . ASN A 1 89 ? 11.589 2.497 -32.691 1.00 70.50 89 ASN A CA 1
ATOM 657 C C . ASN A 1 89 ? 11.630 1.057 -32.140 1.00 70.50 89 ASN A C 1
ATOM 659 O O . ASN A 1 89 ? 11.804 0.111 -32.910 1.00 70.50 89 ASN A O 1
ATOM 663 N N . GLY A 1 90 ? 11.433 0.877 -30.829 1.00 65.81 90 GLY A N 1
ATOM 664 C CA . GLY A 1 90 ? 11.472 -0.422 -30.160 1.00 65.81 90 GLY A CA 1
ATOM 665 C C . GLY A 1 90 ? 12.883 -0.904 -29.810 1.00 65.81 90 GLY A C 1
ATOM 666 O O . GLY A 1 90 ? 13.030 -2.038 -29.349 1.00 65.81 90 GLY A O 1
ATOM 667 N N . ILE A 1 91 ? 13.907 -0.068 -30.005 1.00 69.19 91 ILE A N 1
ATOM 668 C CA . ILE A 1 91 ? 15.305 -0.307 -29.647 1.00 69.19 91 ILE A CA 1
ATOM 669 C C . ILE A 1 91 ? 15.682 0.691 -28.536 1.00 69.19 91 ILE A C 1
ATOM 671 O O . ILE A 1 91 ? 15.499 1.892 -28.697 1.00 69.19 91 ILE A O 1
ATOM 675 N N . PRO A 1 92 ? 16.201 0.234 -27.385 1.00 71.25 92 PRO A N 1
ATOM 676 C CA . PRO A 1 92 ? 16.686 1.137 -26.341 1.00 71.25 92 PRO A CA 1
ATOM 677 C C . PRO A 1 92 ? 17.809 2.058 -26.857 1.00 71.25 92 PRO A C 1
ATOM 679 O O . PRO A 1 92 ? 18.780 1.553 -27.422 1.00 71.25 92 PRO A O 1
ATOM 682 N N . ASP A 1 93 ? 17.742 3.371 -26.580 1.00 70.81 93 ASP A N 1
ATOM 683 C CA . ASP A 1 93 ? 18.734 4.378 -27.029 1.00 70.81 93 ASP A CA 1
ATOM 684 C C . ASP A 1 93 ? 20.185 4.000 -26.629 1.00 70.81 93 ASP A C 1
ATOM 686 O O . ASP A 1 93 ? 21.166 4.335 -27.295 1.00 70.81 93 ASP A O 1
ATOM 690 N N . GLU A 1 94 ? 20.343 3.270 -25.521 1.00 68.25 94 GLU A N 1
ATOM 691 C CA . GLU A 1 94 ? 21.629 2.768 -25.014 1.00 68.25 94 GLU A CA 1
ATOM 692 C C . GLU A 1 94 ? 22.301 1.722 -25.923 1.00 68.25 94 GLU A C 1
ATOM 694 O O . GLU A 1 94 ? 23.497 1.465 -25.783 1.00 68.25 94 GLU A O 1
ATOM 699 N N . LEU A 1 95 ? 21.559 1.141 -26.869 1.00 63.59 95 LEU A N 1
ATOM 700 C CA . LEU A 1 95 ? 22.067 0.221 -27.887 1.00 63.59 95 LEU A CA 1
ATOM 701 C C . LEU A 1 95 ? 22.308 0.900 -29.246 1.00 63.59 95 LEU A C 1
ATOM 703 O O . LEU A 1 95 ? 22.931 0.282 -30.103 1.00 63.59 95 LEU A O 1
ATOM 707 N N . GLU A 1 96 ? 21.877 2.152 -29.439 1.00 66.31 96 GLU A N 1
ATOM 708 C CA . GLU A 1 96 ? 22.087 2.911 -30.686 1.00 66.31 96 GLU A CA 1
ATOM 709 C C . GLU A 1 96 ? 23.407 3.698 -30.697 1.00 66.31 96 GLU A C 1
ATOM 711 O O . GLU A 1 96 ? 24.001 3.933 -31.745 1.00 66.31 96 GLU A O 1
ATOM 716 N N . THR A 1 97 ? 23.910 4.097 -29.527 1.00 62.19 97 THR A N 1
ATOM 717 C CA . THR A 1 97 ? 25.076 4.998 -29.412 1.00 62.19 97 THR A CA 1
ATOM 718 C C . THR A 1 97 ? 26.439 4.332 -29.646 1.00 62.19 97 THR A C 1
ATOM 720 O O . THR A 1 97 ? 27.466 5.000 -29.564 1.00 62.19 97 THR A O 1
ATOM 723 N N . VAL A 1 98 ? 26.474 3.031 -29.952 1.00 58.56 98 VAL A N 1
ATOM 724 C CA . VAL A 1 98 ? 27.710 2.274 -30.235 1.00 58.56 98 VAL A CA 1
ATOM 725 C C . VAL A 1 98 ? 28.110 2.257 -31.718 1.00 58.56 98 VAL A C 1
ATOM 727 O O . VAL A 1 98 ? 29.130 1.657 -32.049 1.00 58.56 98 VAL A O 1
ATOM 730 N N . GLU A 1 99 ? 27.352 2.914 -32.603 1.00 55.75 99 GLU A N 1
ATOM 731 C CA . GLU A 1 99 ? 27.621 2.958 -34.054 1.00 55.75 99 GLU A CA 1
ATOM 732 C C . GLU A 1 99 ? 28.169 4.307 -34.574 1.00 55.75 99 GLU A C 1
ATOM 734 O O . GLU A 1 99 ? 28.109 4.561 -35.777 1.00 55.75 99 GLU A O 1
ATOM 739 N N . ALA A 1 100 ? 28.725 5.163 -33.705 1.00 44.78 100 ALA A N 1
ATOM 740 C CA . ALA A 1 100 ? 29.387 6.416 -34.103 1.00 44.78 100 ALA A CA 1
ATOM 741 C C . ALA A 1 100 ? 30.914 6.360 -33.946 1.00 44.78 100 ALA A C 1
ATOM 743 O O . ALA A 1 100 ? 31.385 5.917 -32.872 1.00 44.78 100 ALA A O 1
#

pLDDT: mean 74.9, std 11.31, range [44.78, 90.12]

Secondary structure (DSSP, 8-state):
---SHHHHHHHHHHHHHHHHHHHHHHHHHHHHHHHHHHHHHHHS---SS--HHHHHHHHHHHHHHHHHHHHHHHHHHHHTTS---SS-SSS-GGGTTT--

Foldseek 3Di:
DPPPPVVVVVVVVVVVVVLVVVLVVVVVVLVVVVVVVVCCVPPPDDDPDHPPVRVVVVVVVVVVSVVSVVVSVVSNVVSVPPFP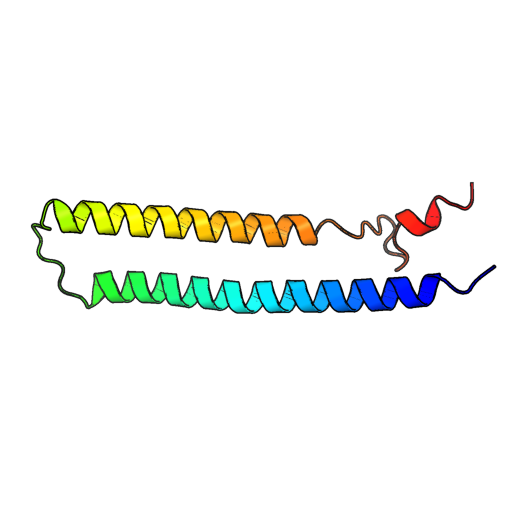PVVPPPDGPVVVVPPD

Sequence (100 aa):
MLRRTGAKLENDQLHARLIVSVGIIMAVTFAIMVVGLLYGMLFVNMPAELSPLDGSIVDLLSTISVFLTGALSGLVSANGIKGRDKNRNGIPDELETVEA